Protein AF-A0A821YC84-F1 (afdb_monomer)

Secondary structure (DSSP, 8-state):
-HHHHHHHHHHHHHHHHHHHHHHH-GGGHHHHHHHHHHHHHHHHHHHHHHHHHHHHHHHHHHHHHHHHHHHHHHHHHHT-

Organism: NCBI:txid392032

pLDDT: mean 87.69, std 8.51, range [53.97, 97.88]

Mean predicted aligned error: 7.12 Å

Structure (mmCIF, N/CA/C/O backbone):
data_AF-A0A821YC84-F1
#
_entry.id   AF-A0A821YC84-F1
#
loop_
_atom_site.group_PD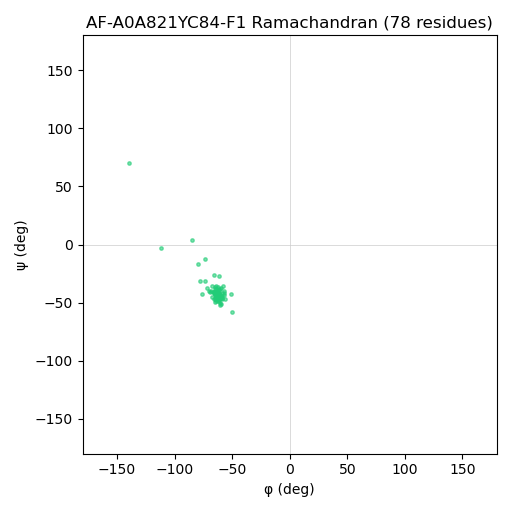B
_atom_site.id
_atom_site.type_symbol
_atom_site.label_atom_id
_atom_site.label_alt_id
_atom_site.label_comp_id
_atom_site.label_asym_id
_atom_site.label_entity_id
_atom_site.label_seq_id
_atom_site.pdbx_PDB_ins_code
_atom_site.Cartn_x
_atom_site.Cartn_y
_atom_site.Cartn_z
_atom_site.occupancy
_atom_site.B_iso_or_equiv
_atom_site.auth_seq_id
_atom_site.auth_comp_id
_atom_site.auth_asym_id
_atom_site.auth_atom_id
_atom_site.pdbx_PDB_model_num
ATOM 1 N N . LYS A 1 1 ? 8.852 4.805 6.926 1.00 58.66 1 LYS A N 1
ATOM 2 C CA . LYS A 1 1 ? 10.303 5.087 7.031 1.00 58.66 1 LYS A CA 1
ATOM 3 C C . LYS A 1 1 ? 11.173 4.020 6.377 1.00 58.66 1 LYS A C 1
ATOM 5 O O . LYS A 1 1 ? 11.801 4.358 5.393 1.00 58.66 1 LYS A O 1
ATOM 10 N N . GLU A 1 2 ? 11.234 2.775 6.860 1.00 74.25 2 GLU A N 1
ATOM 11 C CA . GLU A 1 2 ? 12.137 1.763 6.264 1.00 74.25 2 GLU A CA 1
ATOM 12 C C . GLU A 1 2 ? 11.747 1.413 4.817 1.00 74.25 2 GLU A C 1
ATOM 14 O O . GLU A 1 2 ? 12.571 1.510 3.915 1.00 74.25 2 GLU A O 1
ATOM 19 N N . ILE A 1 3 ? 10.458 1.164 4.575 1.00 71.31 3 ILE A N 1
ATOM 20 C CA . ILE A 1 3 ? 9.899 0.886 3.241 1.00 71.31 3 ILE A CA 1
ATOM 21 C C . ILE A 1 3 ? 10.1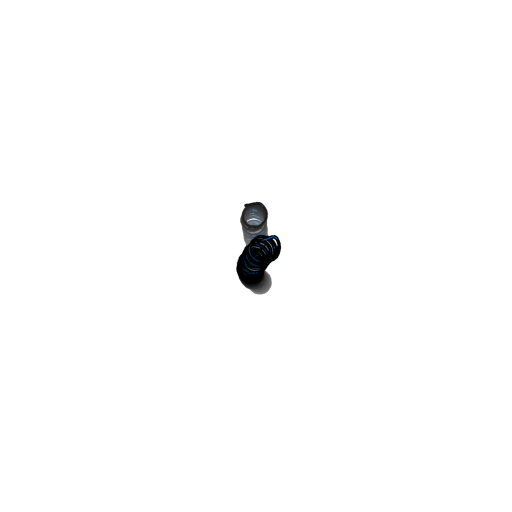51 2.050 2.261 1.00 71.31 3 ILE A C 1
ATOM 23 O O . ILE A 1 3 ? 10.647 1.835 1.165 1.00 71.31 3 ILE A O 1
ATOM 27 N N . GLU A 1 4 ? 9.906 3.299 2.661 1.00 74.12 4 GLU A N 1
ATOM 28 C CA . GLU A 1 4 ? 10.178 4.480 1.813 1.00 74.12 4 GLU A CA 1
ATOM 29 C C . GLU A 1 4 ? 11.672 4.669 1.511 1.00 74.12 4 GLU A C 1
ATOM 31 O O . GLU A 1 4 ? 12.045 5.088 0.422 1.00 74.12 4 GLU A O 1
ATOM 36 N N . ASN A 1 5 ? 12.553 4.355 2.464 1.00 79.62 5 ASN A N 1
ATOM 37 C CA . ASN A 1 5 ? 13.995 4.490 2.254 1.00 79.62 5 ASN A CA 1
ATOM 38 C C . ASN A 1 5 ? 14.515 3.405 1.299 1.00 79.62 5 ASN A C 1
ATOM 40 O O . ASN A 1 5 ? 15.370 3.670 0.453 1.00 79.62 5 ASN A O 1
ATOM 44 N N . HIS A 1 6 ? 13.970 2.190 1.400 1.00 77.75 6 HIS A N 1
ATOM 45 C CA . HIS A 1 6 ? 14.258 1.127 0.445 1.00 77.75 6 HIS A CA 1
ATOM 46 C C . HIS A 1 6 ? 13.719 1.450 -0.951 1.00 77.75 6 HIS A C 1
ATOM 48 O O . HIS A 1 6 ? 14.470 1.258 -1.899 1.00 77.75 6 HIS A O 1
ATOM 54 N N . GLU A 1 7 ? 12.506 2.006 -1.080 1.00 75.75 7 GLU A N 1
ATOM 55 C CA . GLU A 1 7 ? 11.923 2.485 -2.352 1.00 75.75 7 GLU A CA 1
ATOM 56 C C . GLU A 1 7 ? 12.889 3.396 -3.097 1.00 75.75 7 GLU A C 1
ATOM 58 O O . GLU A 1 7 ? 13.284 3.117 -4.229 1.00 75.75 7 GLU A O 1
ATOM 63 N N . GLN A 1 8 ? 13.294 4.474 -2.425 1.00 80.50 8 GLN A N 1
ATOM 64 C CA . GLN A 1 8 ? 14.099 5.513 -3.033 1.00 80.50 8 GLN A CA 1
ATOM 65 C C . GLN A 1 8 ? 15.436 4.948 -3.524 1.00 80.50 8 GLN A C 1
ATOM 67 O O . GLN A 1 8 ? 15.804 5.154 -4.677 1.00 80.50 8 GLN A O 1
ATOM 72 N N . ARG A 1 9 ? 16.118 4.148 -2.696 1.00 85.62 9 ARG A N 1
ATOM 73 C CA . ARG A 1 9 ? 17.399 3.530 -3.068 1.00 85.62 9 ARG A CA 1
ATOM 74 C C . ARG A 1 9 ? 17.265 2.542 -4.225 1.00 85.62 9 ARG A C 1
ATOM 76 O O . ARG A 1 9 ? 18.132 2.515 -5.096 1.00 85.62 9 ARG A O 1
ATOM 83 N N . LEU A 1 10 ? 16.207 1.728 -4.240 1.00 83.56 10 LEU A N 1
ATOM 84 C CA . LEU A 1 10 ? 15.978 0.734 -5.294 1.00 83.56 10 LEU A CA 1
ATOM 85 C C . LEU A 1 10 ? 15.682 1.419 -6.632 1.00 83.56 10 LEU A C 1
ATOM 87 O O . LEU A 1 10 ? 16.280 1.057 -7.644 1.00 83.56 10 LEU A O 1
ATOM 91 N N . LEU A 1 11 ? 14.818 2.438 -6.630 1.00 83.25 11 LEU A N 1
ATOM 92 C CA . LEU A 1 11 ? 14.464 3.201 -7.827 1.00 83.25 11 LEU A CA 1
ATOM 93 C C . LEU A 1 11 ? 15.631 4.043 -8.349 1.00 83.25 11 LEU A C 1
ATOM 95 O O . LEU A 1 11 ? 15.833 4.106 -9.560 1.00 83.25 11 LEU A O 1
ATOM 99 N N . GLU A 1 12 ? 16.417 4.672 -7.472 1.00 87.31 12 GLU A N 1
ATOM 100 C CA . GLU A 1 12 ? 17.621 5.419 -7.860 1.00 87.31 12 GLU A CA 1
ATOM 101 C C . GLU A 1 12 ? 18.657 4.495 -8.509 1.00 87.31 12 GLU A C 1
ATOM 103 O O . GLU A 1 12 ? 19.144 4.779 -9.608 1.00 87.31 12 GLU A O 1
ATOM 108 N N . HIS A 1 13 ? 18.939 3.354 -7.873 1.00 87.38 13 HIS A N 1
ATOM 109 C CA . HIS A 1 13 ? 19.862 2.355 -8.401 1.00 87.38 13 HIS A CA 1
ATOM 110 C C . HIS A 1 13 ? 19.388 1.816 -9.756 1.00 87.38 13 HIS A C 1
ATOM 112 O O . HIS A 1 13 ? 20.141 1.834 -10.728 1.00 87.38 13 HIS A O 1
ATOM 118 N N . LEU A 1 14 ? 18.126 1.398 -9.867 1.00 82.31 14 LEU A N 1
ATOM 119 C CA . LEU A 1 14 ? 17.600 0.843 -11.114 1.00 82.31 14 LEU A CA 1
ATOM 120 C C . LEU A 1 14 ? 17.506 1.870 -12.245 1.00 82.31 14 LEU A C 1
ATOM 122 O O . LEU A 1 14 ? 17.785 1.526 -13.390 1.00 82.31 14 LEU A O 1
ATOM 126 N N . ASN A 1 15 ? 17.187 3.132 -11.944 1.00 84.94 15 ASN A N 1
ATOM 127 C CA . ASN A 1 15 ? 17.255 4.211 -12.931 1.00 84.94 15 ASN A CA 1
ATOM 128 C C . ASN A 1 15 ? 18.683 4.422 -13.443 1.00 84.94 15 ASN A C 1
ATOM 130 O O . ASN A 1 15 ? 18.888 4.643 -14.638 1.00 84.94 15 ASN A O 1
ATOM 134 N N . SER A 1 16 ? 19.673 4.372 -12.547 1.00 87.31 16 SER A N 1
ATOM 135 C CA . SER A 1 16 ? 21.079 4.5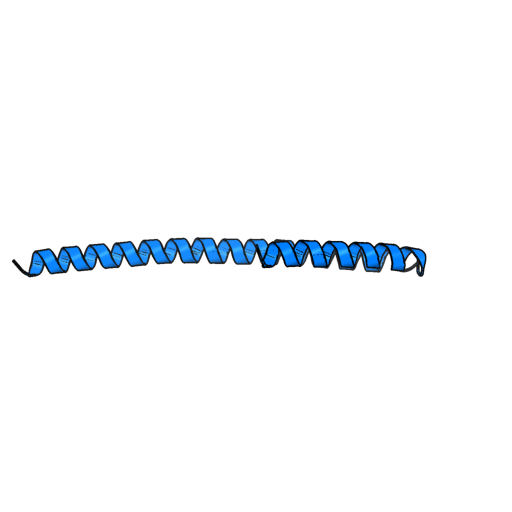14 -12.930 1.00 87.31 16 SER A CA 1
ATOM 136 C C . SER A 1 16 ? 21.542 3.360 -13.828 1.00 87.31 16 SER A C 1
ATOM 138 O O . SER A 1 16 ? 22.172 3.595 -14.861 1.00 87.31 16 SER A O 1
ATOM 140 N N . GLU A 1 17 ? 21.120 2.136 -13.509 1.00 82.75 17 GLU A N 1
ATOM 141 C CA . GLU A 1 17 ? 21.421 0.935 -14.284 1.00 82.75 17 GLU A CA 1
ATOM 142 C C . GLU A 1 17 ? 20.709 0.928 -15.640 1.00 82.75 17 GLU A C 1
ATOM 144 O O . GLU A 1 17 ? 21.337 0.619 -16.649 1.00 82.75 17 GLU A O 1
ATOM 149 N N . CYS A 1 18 ? 19.441 1.350 -15.704 1.00 83.00 18 CYS A N 1
ATOM 150 C CA . CYS A 1 18 ? 18.726 1.516 -16.972 1.00 83.00 18 CYS A CA 1
ATOM 151 C C . CYS A 1 18 ? 19.428 2.523 -17.884 1.00 83.00 18 CYS A C 1
ATOM 153 O O . CYS A 1 18 ? 19.636 2.232 -19.055 1.00 83.00 18 CYS A O 1
ATOM 155 N N . LYS A 1 19 ? 19.856 3.681 -17.362 1.00 85.25 19 LYS A N 1
ATOM 156 C CA . LYS A 1 19 ? 20.598 4.669 -18.166 1.00 85.25 19 LYS A CA 1
ATOM 157 C C .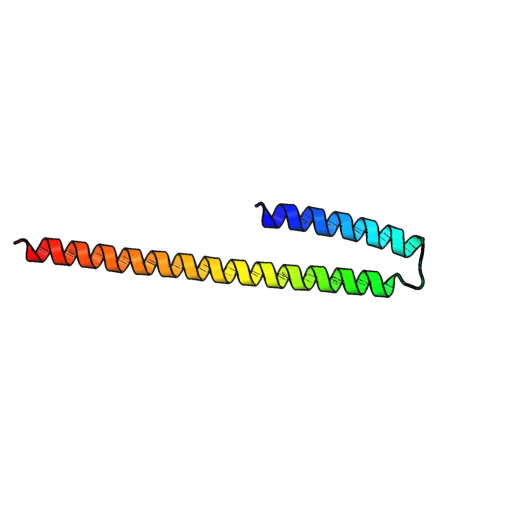 LYS A 1 19 ? 21.887 4.091 -18.744 1.00 85.25 19 LYS A C 1
ATOM 159 O O . LYS A 1 19 ? 22.188 4.355 -19.904 1.00 85.25 19 LYS A O 1
ATOM 164 N N . ARG A 1 20 ? 22.623 3.304 -17.955 1.00 86.25 20 ARG A N 1
ATOM 165 C CA . ARG A 1 20 ? 23.846 2.625 -18.399 1.00 86.25 20 ARG A CA 1
ATOM 166 C C . ARG A 1 20 ? 23.548 1.584 -19.479 1.00 86.25 20 ARG A C 1
ATOM 168 O O . ARG A 1 20 ? 24.154 1.605 -20.543 1.00 86.25 20 ARG A O 1
ATOM 175 N N . ILE A 1 21 ? 22.562 0.723 -19.247 1.00 82.25 21 ILE A N 1
ATOM 176 C CA . ILE A 1 21 ? 22.187 -0.334 -20.191 1.00 82.25 21 ILE A CA 1
ATOM 177 C C . ILE A 1 21 ? 21.649 0.248 -21.501 1.00 82.25 21 ILE A C 1
ATOM 179 O O . ILE A 1 21 ? 21.964 -0.278 -22.563 1.00 82.25 21 ILE A O 1
ATOM 183 N N . SER A 1 22 ? 20.904 1.353 -21.462 1.00 83.69 22 SER A N 1
ATOM 184 C CA . SER A 1 22 ? 20.439 2.036 -22.674 1.00 83.69 22 SER A CA 1
ATOM 185 C C . SER A 1 22 ? 21.582 2.635 -23.502 1.00 83.69 22 SER A C 1
ATOM 187 O O . SER A 1 22 ? 21.438 2.772 -24.715 1.00 83.69 22 SER A O 1
ATOM 189 N N . GLN A 1 23 ? 22.714 2.977 -22.875 1.00 85.06 23 GLN A N 1
ATOM 190 C CA . GLN A 1 23 ? 23.928 3.408 -23.581 1.00 85.06 23 GLN A CA 1
ATOM 191 C C . GLN A 1 23 ? 24.664 2.219 -24.212 1.00 85.06 23 GLN A C 1
ATOM 193 O O . GLN A 1 23 ? 25.087 2.312 -25.363 1.00 85.06 23 GLN A O 1
ATOM 198 N N . ASP A 1 24 ? 24.771 1.103 -23.488 1.00 86.31 24 ASP A N 1
ATOM 199 C CA . ASP A 1 24 ? 25.495 -0.093 -23.938 1.00 86.31 24 ASP A CA 1
ATOM 200 C C . ASP A 1 24 ? 24.694 -0.930 -24.962 1.00 86.31 24 ASP A C 1
ATOM 202 O O . ASP A 1 24 ? 25.268 -1.559 -25.852 1.00 86.31 24 ASP A O 1
ATOM 206 N N . TYR A 1 25 ? 23.360 -0.929 -24.859 1.00 83.44 25 TYR A N 1
ATOM 207 C CA . TYR A 1 25 ? 22.432 -1.743 -25.654 1.00 83.44 25 TYR A CA 1
ATOM 208 C C . TYR A 1 25 ? 21.180 -0.947 -26.070 1.00 83.44 25 TYR A C 1
ATOM 210 O O . TYR A 1 25 ? 20.068 -1.238 -25.617 1.00 83.44 25 TYR A O 1
ATOM 218 N N . PRO A 1 26 ? 21.314 0.026 -26.988 1.00 81.00 26 PRO A N 1
ATOM 219 C CA . PRO A 1 26 ? 20.221 0.925 -27.369 1.00 81.00 26 PRO A CA 1
ATOM 220 C C . PRO A 1 26 ? 19.009 0.209 -27.982 1.00 81.00 26 PRO A C 1
ATOM 222 O O . PRO A 1 26 ? 17.887 0.673 -27.834 1.00 81.00 26 PRO A O 1
ATOM 225 N N . THR A 1 27 ? 19.194 -0.955 -28.612 1.00 84.88 27 THR A N 1
ATOM 226 C CA . THR A 1 27 ? 18.089 -1.760 -29.170 1.00 84.88 27 THR A CA 1
ATOM 227 C C . THR A 1 27 ? 17.241 -2.478 -28.118 1.00 84.88 27 THR A C 1
ATOM 229 O O . THR A 1 27 ? 16.181 -2.992 -28.459 1.00 84.88 27 THR A O 1
ATOM 232 N N . ARG A 1 28 ? 17.695 -2.545 -26.859 1.00 82.06 28 ARG A N 1
ATOM 233 C CA . ARG A 1 28 ? 16.957 -3.153 -25.735 1.00 82.06 28 ARG A CA 1
ATOM 234 C C . ARG A 1 28 ? 16.505 -2.133 -24.691 1.00 82.06 28 ARG A C 1
ATOM 236 O O . ARG A 1 28 ? 15.835 -2.519 -23.741 1.00 82.06 28 ARG A O 1
ATOM 243 N N . ALA A 1 29 ? 16.859 -0.858 -24.861 1.00 83.69 29 ALA A N 1
ATOM 244 C CA .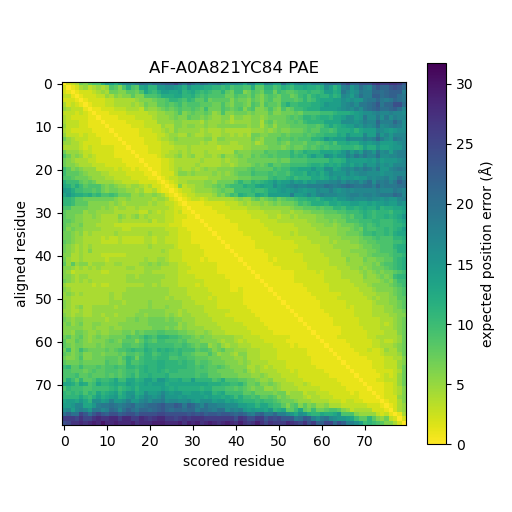 ALA A 1 29 ? 16.542 0.221 -23.928 1.00 83.69 29 ALA A CA 1
ATOM 245 C C . ALA A 1 29 ? 15.046 0.266 -23.567 1.00 83.69 29 ALA A C 1
ATOM 247 O O . ALA A 1 29 ? 14.704 0.377 -22.390 1.00 83.69 29 ALA A O 1
ATOM 248 N N . ASP A 1 30 ? 14.177 0.087 -24.565 1.00 86.62 30 ASP A N 1
ATOM 249 C CA . ASP A 1 30 ? 12.723 0.104 -24.388 1.00 86.62 30 ASP A CA 1
ATOM 250 C C . ASP A 1 30 ? 12.230 -1.033 -23.472 1.00 86.62 30 ASP A C 1
ATOM 252 O O . ASP A 1 30 ? 11.410 -0.792 -22.589 1.00 86.62 30 ASP A O 1
ATOM 256 N N . GLU A 1 31 ? 12.781 -2.251 -23.599 1.00 86.94 31 GLU A N 1
ATOM 257 C CA . GLU A 1 31 ? 12.422 -3.391 -22.732 1.00 86.94 31 GLU A CA 1
ATOM 258 C C . GLU A 1 31 ? 12.809 -3.116 -21.270 1.00 86.94 31 GLU A C 1
ATOM 260 O O . GLU A 1 31 ? 12.051 -3.404 -20.341 1.00 86.94 31 GLU A O 1
ATOM 265 N N . PHE A 1 32 ? 13.993 -2.541 -21.044 1.00 82.56 32 PHE A N 1
ATOM 266 C CA . PHE A 1 32 ? 14.447 -2.200 -19.695 1.00 82.56 32 PHE A CA 1
ATOM 267 C C . PHE A 1 32 ? 13.599 -1.093 -19.072 1.00 82.56 32 PHE A C 1
ATOM 269 O O . PHE A 1 32 ? 13.242 -1.185 -17.895 1.00 82.56 32 PHE A O 1
ATOM 276 N N . GLN A 1 33 ? 13.237 -0.081 -19.859 1.00 85.31 33 GLN A N 1
ATOM 277 C CA . GLN A 1 33 ? 12.370 0.999 -19.407 1.00 85.31 33 GLN A CA 1
ATOM 278 C C . GLN A 1 33 ? 10.964 0.489 -19.064 1.00 85.31 33 GLN A C 1
ATOM 280 O O . GLN A 1 33 ? 10.415 0.875 -18.031 1.00 85.31 33 GLN A O 1
ATOM 285 N N . GLU A 1 34 ? 10.409 -0.426 -19.862 1.00 90.31 34 GLU A N 1
ATOM 286 C CA . GLU A 1 34 ? 9.124 -1.065 -19.571 1.00 90.31 34 GLU A CA 1
ATOM 287 C C . GLU A 1 34 ? 9.175 -1.861 -18.259 1.00 90.31 34 GLU A C 1
ATOM 289 O O . GLU A 1 34 ? 8.316 -1.689 -17.392 1.00 90.31 34 GLU A O 1
ATOM 294 N N . ARG A 1 35 ? 10.216 -2.679 -18.050 1.00 87.69 35 ARG A N 1
ATOM 295 C CA . ARG A 1 35 ? 10.386 -3.427 -16.791 1.00 87.69 35 ARG A CA 1
ATOM 296 C C . ARG A 1 35 ? 10.555 -2.513 -15.581 1.00 87.69 35 ARG A C 1
ATOM 298 O O . ARG A 1 35 ? 10.057 -2.836 -14.502 1.00 87.69 35 ARG A O 1
ATOM 305 N N . LEU A 1 36 ? 11.249 -1.387 -15.741 1.00 85.75 36 LEU A N 1
ATOM 306 C CA . LEU A 1 36 ? 11.401 -0.400 -14.676 1.00 85.75 36 LEU A CA 1
ATOM 307 C C . LEU A 1 36 ? 10.055 0.230 -14.303 1.00 85.75 36 LEU A C 1
ATOM 309 O O . LEU A 1 36 ? 9.755 0.366 -13.116 1.00 85.75 36 LEU A O 1
ATOM 313 N N . GLN A 1 37 ? 9.238 0.562 -15.306 1.00 88.56 37 GLN A N 1
ATOM 314 C CA . GLN A 1 37 ? 7.892 1.084 -15.093 1.00 88.56 37 GLN A CA 1
ATOM 315 C C . GLN A 1 37 ? 7.015 0.062 -14.361 1.00 88.56 37 GLN A C 1
ATOM 317 O O . GLN A 1 37 ? 6.442 0.390 -13.326 1.00 88.56 37 GLN A O 1
ATOM 322 N N . GLN A 1 38 ? 6.999 -1.195 -14.817 1.00 91.25 38 GLN A N 1
ATOM 323 C CA . GLN A 1 38 ? 6.250 -2.277 -14.165 1.00 91.25 38 GLN A CA 1
ATOM 324 C C . GLN A 1 38 ? 6.654 -2.459 -12.697 1.00 91.25 38 GLN A C 1
ATOM 326 O O . GLN A 1 38 ? 5.803 -2.653 -11.830 1.00 91.25 38 GLN A O 1
ATOM 331 N N . LEU A 1 39 ? 7.952 -2.389 -12.390 1.00 87.50 39 LEU A N 1
ATOM 332 C CA . LEU A 1 39 ? 8.416 -2.485 -11.010 1.00 87.50 39 LEU A CA 1
ATOM 333 C C . LEU A 1 39 ? 7.932 -1.303 -10.162 1.00 87.50 39 LEU A C 1
ATOM 335 O O . LEU A 1 39 ? 7.513 -1.508 -9.023 1.00 87.50 39 LEU A O 1
ATOM 339 N N . SER A 1 40 ? 7.987 -0.087 -10.709 1.00 86.44 40 SER A N 1
ATOM 340 C CA . SER A 1 40 ? 7.481 1.113 -10.041 1.00 86.44 40 SER A CA 1
ATOM 341 C C . SER A 1 40 ? 5.984 0.989 -9.741 1.00 86.44 40 SER A C 1
ATOM 343 O O . SER A 1 40 ? 5.557 1.281 -8.624 1.00 86.44 40 SER A O 1
ATOM 345 N N . ASP A 1 41 ? 5.198 0.499 -10.697 1.00 90.81 41 ASP A N 1
ATOM 346 C CA . ASP A 1 41 ? 3.751 0.325 -10.550 1.00 90.81 41 ASP A CA 1
ATOM 347 C C . ASP A 1 41 ? 3.413 -0.731 -9.484 1.00 90.81 41 ASP A C 1
ATOM 349 O O . ASP A 1 41 ? 2.636 -0.461 -8.565 1.00 90.81 41 ASP A O 1
ATOM 353 N N . ASN A 1 42 ? 4.077 -1.894 -9.525 1.00 89.69 42 ASN A N 1
ATOM 354 C CA . ASN A 1 42 ? 3.931 -2.945 -8.508 1.00 89.69 42 ASN A CA 1
ATOM 355 C C . ASN A 1 42 ? 4.273 -2.432 -7.100 1.00 89.69 42 ASN A C 1
ATOM 357 O O . ASN A 1 42 ? 3.668 -2.833 -6.103 1.00 89.69 42 ASN A O 1
ATOM 361 N N . TYR A 1 43 ? 5.258 -1.539 -7.001 1.00 84.75 43 TYR A N 1
ATOM 362 C CA . TYR A 1 43 ? 5.653 -0.956 -5.728 1.00 84.75 43 TYR A CA 1
ATOM 363 C C . TYR A 1 43 ? 4.598 0.011 -5.171 1.00 84.75 43 TYR A C 1
ATOM 365 O O . TYR A 1 43 ? 4.310 -0.003 -3.970 1.00 84.75 43 TYR A O 1
ATOM 373 N N . ILE A 1 44 ? 3.986 0.824 -6.038 1.00 88.50 44 ILE A N 1
ATOM 374 C CA . ILE A 1 44 ? 2.862 1.697 -5.672 1.00 88.50 44 ILE A CA 1
ATOM 375 C C . ILE A 1 44 ? 1.692 0.853 -5.154 1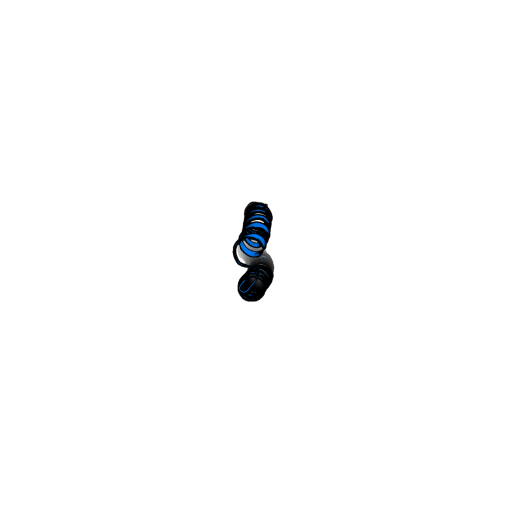.00 88.50 44 ILE A C 1
ATOM 377 O O . ILE A 1 44 ? 1.142 1.150 -4.092 1.00 88.50 44 ILE A O 1
ATOM 381 N N . GLU A 1 45 ? 1.354 -0.238 -5.843 1.00 92.75 45 GLU A N 1
ATOM 382 C CA . GLU A 1 45 ? 0.293 -1.153 -5.414 1.00 92.75 45 GLU A CA 1
ATOM 383 C C . GLU A 1 45 ? 0.593 -1.796 -4.049 1.00 92.75 45 GLU A C 1
ATOM 385 O O . GLU A 1 45 ? -0.279 -1.860 -3.171 1.00 92.75 45 GLU A O 1
ATOM 390 N N . LEU A 1 46 ? 1.839 -2.224 -3.827 1.00 89.50 46 LEU A N 1
ATOM 391 C CA . LEU A 1 46 ? 2.278 -2.758 -2.540 1.00 89.50 46 LEU A CA 1
ATOM 392 C C . LEU A 1 46 ? 2.097 -1.725 -1.418 1.00 89.50 46 LEU A C 1
ATOM 394 O O . LEU A 1 46 ? 1.585 -2.062 -0.347 1.00 89.50 46 LEU A O 1
ATOM 398 N N . LYS A 1 47 ? 2.470 -0.463 -1.658 1.00 88.44 47 LYS A N 1
ATOM 399 C CA . LYS A 1 47 ? 2.291 0.631 -0.691 1.00 88.44 47 LYS A CA 1
ATOM 400 C C . LYS A 1 47 ? 0.829 0.864 -0.348 1.00 88.44 47 LYS A C 1
ATOM 402 O O . LYS A 1 47 ? 0.495 0.943 0.835 1.00 88.44 47 LYS A O 1
ATOM 407 N N . GLU A 1 48 ? -0.041 0.918 -1.349 1.00 92.88 48 GLU A N 1
ATOM 408 C CA . GLU A 1 48 ? -1.479 1.073 -1.126 1.00 92.88 48 GLU A CA 1
ATOM 409 C C . GLU A 1 48 ? -2.065 -0.111 -0.349 1.00 92.88 48 GLU A C 1
ATOM 411 O O . GLU A 1 48 ? -2.876 0.071 0.560 1.00 92.88 48 GLU A O 1
ATOM 416 N N . THR A 1 49 ? -1.605 -1.330 -0.628 1.00 94.69 49 THR A N 1
ATOM 417 C CA . THR A 1 49 ? -2.028 -2.531 0.104 1.00 94.69 49 THR A CA 1
ATOM 418 C C . THR A 1 49 ? -1.603 -2.482 1.572 1.00 94.69 49 THR A C 1
ATOM 420 O O . THR A 1 49 ? -2.405 -2.758 2.469 1.00 94.69 49 THR A O 1
ATOM 423 N N . ILE A 1 50 ? -0.357 -2.087 1.844 1.00 91.75 50 ILE A N 1
ATOM 424 C CA . ILE A 1 50 ? 0.161 -1.936 3.210 1.00 91.75 50 ILE A CA 1
ATOM 425 C C . ILE A 1 50 ? -0.598 -0.839 3.958 1.00 91.75 50 ILE A C 1
ATOM 427 O O . ILE A 1 50 ? -0.960 -1.032 5.120 1.00 91.75 50 ILE A O 1
ATOM 431 N N . LYS A 1 51 ? -0.879 0.287 3.295 1.00 93.69 51 LYS A N 1
ATOM 432 C CA . LYS A 1 51 ? -1.657 1.391 3.861 1.00 93.69 51 LYS A CA 1
ATOM 433 C C . LYS A 1 51 ? -3.060 0.935 4.263 1.00 93.69 51 LYS A C 1
ATOM 435 O O . LYS A 1 51 ? -3.426 1.097 5.422 1.00 93.69 51 LYS A O 1
ATOM 440 N N . LYS A 1 52 ? -3.792 0.269 3.364 1.00 96.69 52 LYS A N 1
ATOM 441 C CA . LYS A 1 52 ? -5.126 -0.287 3.658 1.00 96.69 52 LYS A CA 1
ATOM 442 C C . LYS A 1 52 ? -5.102 -1.263 4.830 1.00 96.69 52 LYS A C 1
ATOM 444 O O . LYS A 1 52 ? -5.967 -1.219 5.700 1.00 96.69 52 LYS A O 1
ATOM 449 N N . ARG A 1 53 ? -4.099 -2.147 4.879 1.00 96.50 53 ARG A N 1
ATOM 450 C CA . ARG A 1 53 ? -3.940 -3.089 5.995 1.00 96.50 53 ARG A CA 1
ATOM 451 C C . ARG A 1 53 ? -3.729 -2.356 7.316 1.00 96.50 53 ARG A C 1
ATOM 453 O O . ARG A 1 53 ? -4.294 -2.764 8.324 1.00 96.50 53 ARG A O 1
ATOM 460 N N . ARG A 1 54 ? -2.921 -1.297 7.316 1.00 96.06 54 ARG A N 1
ATOM 461 C CA . ARG A 1 54 ? -2.674 -0.482 8.505 1.00 96.06 54 ARG A CA 1
ATOM 462 C C . ARG A 1 54 ? -3.947 0.217 8.983 1.00 96.06 54 ARG A C 1
ATOM 464 O O . ARG A 1 54 ? -4.275 0.091 10.154 1.00 96.06 54 ARG A O 1
ATOM 471 N N . GLU A 1 55 ? -4.680 0.866 8.084 1.00 97.25 55 GLU A N 1
ATOM 472 C CA . GLU A 1 55 ? -5.963 1.516 8.401 1.00 97.25 55 GLU A CA 1
ATOM 473 C C . GLU A 1 55 ? -6.971 0.516 8.992 1.00 97.25 55 GLU A C 1
ATOM 475 O O . GLU A 1 55 ? -7.667 0.813 9.961 1.00 97.25 55 GLU A O 1
ATOM 480 N N . HIS A 1 56 ? -7.015 -0.706 8.453 1.00 97.50 56 HIS A N 1
ATOM 481 C CA . HIS A 1 56 ? -7.873 -1.762 8.983 1.00 97.50 56 HIS A CA 1
ATOM 482 C C . HIS A 1 56 ? -7.463 -2.215 10.392 1.00 97.50 56 HIS A C 1
ATOM 484 O O . HIS A 1 56 ? -8.326 -2.432 11.238 1.00 97.50 56 HIS A O 1
ATOM 490 N N . LEU A 1 57 ? -6.160 -2.346 10.659 1.00 97.75 57 LEU A N 1
ATOM 491 C CA . LEU A 1 57 ? -5.658 -2.699 11.989 1.00 97.75 57 LEU A CA 1
ATOM 492 C C . LEU A 1 57 ? -5.958 -1.604 13.017 1.00 97.75 57 LEU A C 1
ATOM 494 O O . LEU A 1 57 ? -6.412 -1.927 14.108 1.00 97.75 57 LEU A O 1
ATOM 498 N N . GLU A 1 58 ? -5.776 -0.335 12.650 1.00 97.88 58 GLU A N 1
ATOM 499 C CA . GLU A 1 58 ? -6.118 0.809 13.506 1.00 97.88 58 GLU A CA 1
ATOM 500 C C . GLU A 1 58 ? -7.628 0.830 13.825 1.00 97.88 58 GLU A C 1
ATOM 502 O O . GLU A 1 58 ? -8.032 1.078 14.960 1.00 97.88 58 GLU A O 1
ATOM 507 N N . LEU A 1 59 ? -8.490 0.500 12.855 1.00 97.69 59 LEU A N 1
ATOM 508 C CA . LEU A 1 59 ? -9.930 0.360 13.098 1.00 97.69 59 LEU A CA 1
ATOM 509 C C . LEU A 1 59 ? -10.249 -0.787 14.068 1.00 97.69 59 LEU A C 1
ATOM 511 O O . LEU A 1 59 ? -11.056 -0.609 14.980 1.00 97.69 59 LEU A O 1
ATOM 515 N N . LEU A 1 60 ? -9.644 -1.959 13.865 1.00 97.56 60 LEU A N 1
ATOM 516 C CA . LEU A 1 60 ? -9.862 -3.115 14.735 1.00 97.56 60 LEU A CA 1
ATOM 517 C C . LEU A 1 60 ? -9.403 -2.833 16.166 1.00 97.56 60 LEU A C 1
ATOM 519 O O . LEU A 1 60 ? -10.123 -3.168 17.101 1.00 97.56 60 LEU A O 1
ATOM 523 N N . GLU A 1 61 ? -8.251 -2.187 16.340 1.00 97.56 61 GLU A N 1
ATOM 524 C CA . GLU A 1 61 ? -7.744 -1.770 17.650 1.00 97.56 61 GLU A CA 1
ATOM 525 C C . GLU A 1 61 ? -8.759 -0.886 18.387 1.00 97.56 61 GLU A C 1
ATOM 527 O O . GLU A 1 61 ? -9.113 -1.177 19.529 1.00 97.56 61 GLU A O 1
ATOM 532 N N . ASN A 1 62 ? -9.324 0.115 17.704 1.00 97.44 62 ASN A N 1
ATOM 533 C CA . ASN A 1 62 ? -10.356 0.982 18.279 1.00 97.44 62 ASN A CA 1
ATOM 534 C C . ASN A 1 62 ? -11.619 0.209 18.688 1.00 97.44 62 ASN A C 1
ATOM 536 O O . ASN A 1 62 ? -12.191 0.461 19.748 1.00 97.44 62 ASN A O 1
ATOM 540 N N . ILE A 1 63 ? -12.061 -0.740 17.857 1.00 97.06 63 ILE A N 1
ATOM 541 C CA . ILE A 1 63 ? -13.221 -1.587 18.163 1.00 97.06 63 ILE A CA 1
ATOM 542 C C . ILE A 1 63 ? -12.940 -2.454 19.395 1.00 97.06 63 ILE A C 1
ATOM 544 O O . ILE A 1 63 ? -13.786 -2.554 20.282 1.00 97.06 63 ILE A O 1
ATOM 548 N N . HIS A 1 64 ? -11.761 -3.071 19.466 1.00 96.62 64 HIS A N 1
ATOM 549 C CA . HIS A 1 64 ? -11.370 -3.894 20.606 1.00 96.62 64 HIS A CA 1
ATOM 550 C C . HIS A 1 64 ? -11.312 -3.082 21.900 1.00 96.62 64 HIS A C 1
ATOM 552 O O . HIS A 1 64 ? -11.837 -3.548 22.910 1.00 96.62 64 HIS A O 1
ATOM 558 N N . GLN A 1 65 ? -10.753 -1.870 21.861 1.00 97.69 65 GLN A N 1
ATOM 559 C CA . GLN A 1 65 ? -10.722 -0.985 23.024 1.00 97.69 65 GLN A CA 1
ATOM 560 C C . GLN A 1 65 ? -12.136 -0.614 23.485 1.00 97.69 65 GLN A C 1
ATOM 562 O O . GLN A 1 65 ? -12.431 -0.703 24.670 1.00 97.69 65 GLN A O 1
ATOM 567 N N . TYR A 1 66 ? -13.042 -0.294 22.556 1.00 97.06 66 TYR A N 1
ATOM 568 C CA . TYR A 1 66 ? -14.437 -0.001 22.891 1.00 97.06 66 TYR A CA 1
ATOM 569 C C .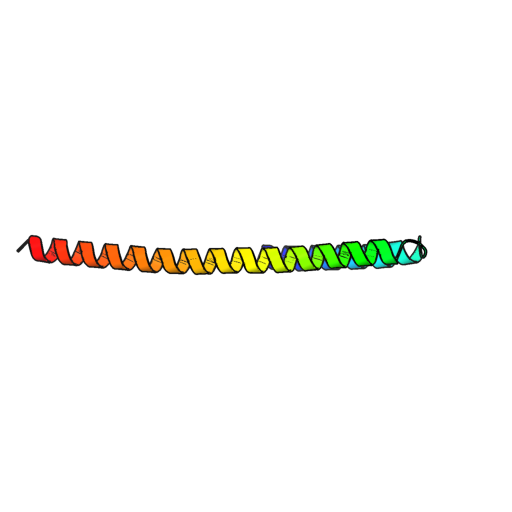 TYR A 1 66 ? -15.138 -1.171 23.599 1.00 97.06 66 TYR A C 1
ATOM 571 O O . TYR A 1 66 ? -15.808 -0.969 24.610 1.00 97.06 66 TYR A O 1
ATOM 579 N N . TYR A 1 67 ? -14.982 -2.399 23.090 1.00 96.94 67 TYR A N 1
ATOM 580 C CA . TYR A 1 67 ? -15.565 -3.581 23.733 1.00 96.94 67 TYR A CA 1
ATOM 581 C C . TYR A 1 67 ? -14.959 -3.854 25.108 1.00 96.94 67 TYR A C 1
ATOM 583 O O . TYR A 1 67 ? -15.688 -4.239 26.021 1.00 96.94 67 TYR A O 1
ATOM 591 N N . TYR A 1 68 ? -13.651 -3.645 25.255 1.00 96.44 68 TYR A N 1
ATOM 592 C CA . TYR A 1 68 ? -12.978 -3.753 26.543 1.00 96.44 68 TYR A CA 1
ATOM 593 C C . TYR A 1 68 ? -13.562 -2.749 27.546 1.00 96.44 68 TYR A C 1
ATOM 595 O O . TYR A 1 68 ? -14.034 -3.154 28.606 1.00 96.44 68 TYR A O 1
ATOM 603 N N . ASP A 1 69 ? -13.643 -1.470 27.176 1.00 96.75 69 ASP A N 1
ATOM 604 C CA . ASP A 1 69 ? -14.177 -0.407 28.036 1.00 96.75 69 ASP A CA 1
ATOM 605 C C . ASP A 1 69 ? -15.644 -0.657 28.429 1.00 96.75 69 ASP A C 1
ATOM 607 O O . ASP A 1 69 ? -16.038 -0.410 29.570 1.00 96.75 69 ASP A O 1
ATOM 611 N N . LEU A 1 70 ? -16.457 -1.185 27.504 1.00 96.44 70 LEU A N 1
ATOM 612 C CA . LEU A 1 70 ? -17.835 -1.585 27.790 1.00 96.44 70 LEU A CA 1
ATOM 613 C C . LEU A 1 70 ? -17.885 -2.727 28.812 1.00 96.44 70 LEU A C 1
ATOM 615 O O . LEU A 1 70 ? -18.653 -2.649 29.767 1.00 96.44 70 LEU A O 1
ATOM 619 N N . SER A 1 71 ? -17.058 -3.760 28.630 1.0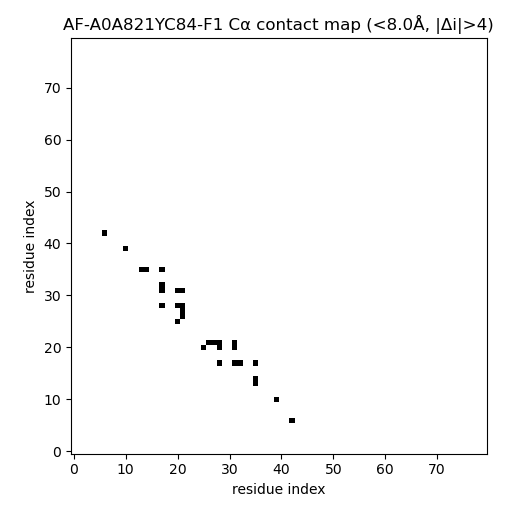0 94.31 71 SER A N 1
ATOM 620 C CA . SER A 1 71 ? -17.022 -4.908 29.541 1.00 94.31 71 SER A CA 1
ATOM 621 C C . SER A 1 71 ? -16.572 -4.521 30.952 1.00 94.31 71 SER A C 1
ATOM 623 O O . SER A 1 71 ? -17.154 -4.986 31.930 1.00 94.31 71 SER A O 1
ATOM 625 N N . GLU A 1 72 ? -15.608 -3.605 31.067 1.00 95.50 72 GLU A N 1
ATOM 626 C 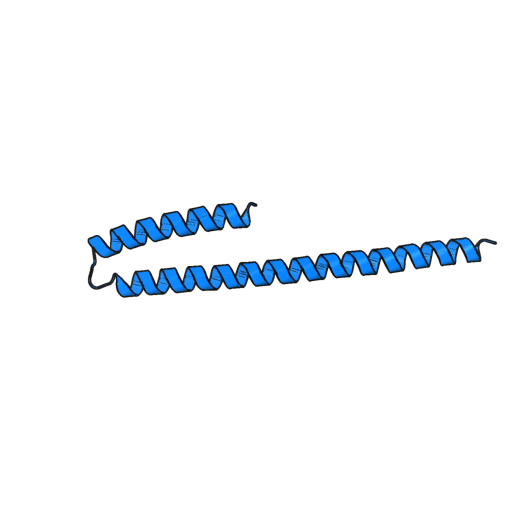CA . GLU A 1 72 ? -15.170 -3.055 32.353 1.00 95.50 72 GLU A CA 1
ATOM 627 C C . GLU A 1 72 ? -16.299 -2.261 33.025 1.00 95.50 72 GLU A C 1
ATOM 629 O O . GLU A 1 72 ? -16.527 -2.393 34.229 1.00 95.50 72 GLU A O 1
ATOM 634 N N . ALA A 1 73 ? -17.052 -1.469 32.254 1.00 93.25 73 ALA A N 1
ATOM 635 C CA . ALA A 1 73 ? -18.198 -0.730 32.777 1.00 93.25 73 ALA A CA 1
ATOM 636 C C . ALA A 1 73 ? -19.330 -1.664 33.245 1.00 93.25 73 ALA A C 1
ATOM 638 O O . ALA A 1 73 ? -19.932 -1.421 34.292 1.00 93.25 73 ALA A O 1
ATOM 639 N N . GLU A 1 74 ? -19.615 -2.737 32.504 1.00 92.44 74 GLU A N 1
ATOM 640 C CA . GLU A 1 74 ? -20.599 -3.755 32.891 1.00 92.44 74 GLU A CA 1
ATOM 641 C C . GLU A 1 74 ? -20.181 -4.495 34.168 1.00 92.44 74 GLU A C 1
ATOM 643 O O . GLU A 1 74 ? -21.005 -4.666 35.069 1.00 92.44 74 GLU A O 1
ATOM 648 N N . ALA A 1 75 ? -18.907 -4.884 34.278 1.00 91.94 75 ALA A N 1
ATOM 649 C CA . ALA A 1 75 ? -18.364 -5.517 35.477 1.00 91.94 75 ALA A CA 1
ATOM 650 C C . ALA A 1 75 ? -18.482 -4.593 36.698 1.00 91.94 75 ALA A C 1
ATOM 652 O O . ALA A 1 75 ? -18.986 -5.010 37.738 1.00 91.94 75 ALA A O 1
ATOM 653 N N . TRP A 1 76 ? -18.123 -3.313 36.546 1.00 89.50 76 TRP A N 1
ATOM 654 C CA . TRP A 1 76 ? -18.244 -2.321 37.615 1.00 89.50 76 TRP A CA 1
ATOM 655 C C . TRP A 1 76 ? -19.689 -2.134 38.105 1.00 89.50 76 TRP A C 1
ATOM 657 O O . TRP A 1 76 ? -19.922 -1.961 39.301 1.00 89.50 76 TRP A O 1
ATOM 667 N N . LEU A 1 77 ? -20.673 -2.190 37.200 1.00 88.75 77 LEU A N 1
ATOM 668 C CA . LEU A 1 77 ? -22.096 -2.105 37.552 1.00 88.75 77 LEU A CA 1
ATOM 669 C C . LEU A 1 77 ? -22.631 -3.384 38.213 1.00 88.75 77 LEU A C 1
ATOM 671 O O . LEU A 1 77 ? -23.548 -3.299 39.027 1.00 88.75 77 LEU A O 1
ATOM 675 N N . GLY A 1 78 ? -22.098 -4.553 37.853 1.00 82.56 78 GLY A N 1
ATOM 676 C CA . GLY A 1 78 ? -22.508 -5.848 38.403 1.00 82.56 78 GLY A CA 1
ATOM 677 C C . GLY A 1 78 ? -21.923 -6.174 39.782 1.00 82.56 78 GLY A C 1
ATOM 678 O O . GLY A 1 78 ? -22.434 -7.064 40.456 1.00 82.56 78 GLY A O 1
ATOM 679 N N . GLU A 1 79 ? -20.873 -5.468 40.205 1.00 68.12 79 GLU A N 1
ATOM 680 C CA . GLU A 1 79 ? -20.244 -5.607 41.528 1.00 68.12 79 GLU A CA 1
ATOM 681 C C . GLU A 1 79 ? -20.925 -4.775 42.643 1.00 68.12 79 GLU A C 1
ATOM 683 O O . GLU A 1 79 ? -20.449 -4.778 43.781 1.00 68.12 79 GLU A O 1
ATOM 688 N N . GLN A 1 80 ? -22.034 -4.081 42.342 1.00 53.97 80 GLN A N 1
ATOM 689 C CA . GLN A 1 80 ? -22.881 -3.348 43.307 1.00 53.97 80 GLN A CA 1
ATOM 690 C C . GLN A 1 80 ? -24.016 -4.205 43.882 1.00 53.97 80 GLN A C 1
ATOM 692 O O . GLN A 1 80 ? -24.683 -4.927 43.107 1.00 53.97 80 GLN A O 1
#

Foldseek 3Di:
DVLVVCVVVVLVVLVVVLVVCCVVPVVCSVVSVVVSVVVVVVSVVVVVVVVVVVVVVVVVVVVVVVVVVVVVVVVVVVVD

Sequence (80 aa):
KEIENHEQRLLEHLNSECKRISQDYPTRADEFQERLQQLSDNYIELKETIKKRREHLELLENIHQYYYDLSEAEAWLGEQ

Radius of gyration: 24.27 Å; Cα contacts (8 Å, |Δi|>4): 15; chains: 1; bounding box: 48×11×72 Å

Solvent-accessible surface area (backbone atoms only — not comparable to full-atom values): 4404 Å² total; per-residue (Å²): 108,70,68,60,54,49,48,52,54,50,53,53,50,50,51,56,50,45,57,51,44,32,69,80,38,62,94,49,29,66,61,50,52,51,54,51,50,53,52,52,52,55,49,53,53,51,50,53,51,54,49,54,51,50,56,50,49,57,51,48,52,52,52,51,52,52,54,50,56,49,51,53,52,52,52,62,61,66,76,107